Protein AF-F3FY98-F1 (afdb_monomer)

InterPro domains:
  IPR042099 ANL, N-terminal domain [G3DSA:3.40.50.12780] (1-54)

pLDDT: mean 89.07, std 10.2, range [47.06, 96.94]

Foldseek 3Di:
DDPPDFFDDDDPDDDPPDPDDPRHGGDPPKDKAFAAPVRDGDPPPDHGDIDIDD

Secondary structure (DSSP, 8-state):
---S--EE---S---TT-SS----EEPTT-EEEEE-TTSPBPPTT---EEEEE-

Mean predicted aligned error: 4.72 Å

Solvent-accessible surface area (backbone atoms only — not comparable to full-atom values): 3731 Å² total; per-residue (Å²): 140,77,63,102,72,53,58,48,54,92,79,89,75,84,64,88,86,55,93,64,83,71,75,60,42,56,38,90,83,44,42,71,44,44,19,49,97,86,71,43,79,51,61,89,97,49,87,58,50,83,45,79,48,112

Sequence (54 aa):
EASIWSIQYPLQQVDPAWRSIPYGKALDHQRFYVLDDALQVRPTWVAGQLYIGG

Structure (mmCIF, N/CA/C/O backbone):
data_AF-F3FY98-F1
#
_entry.id   AF-F3FY98-F1
#
loop_
_atom_site.group_PDB
_atom_site.id
_atom_site.type_symbol
_atom_site.label_atom_id
_atom_site.label_alt_id
_atom_site.label_comp_id
_atom_site.label_asym_id
_atom_site.label_entity_id
_atom_site.label_seq_id
_atom_site.pdbx_PDB_ins_code
_atom_site.Cartn_x
_atom_site.Cartn_y
_atom_site.Cartn_z
_atom_site.occupancy
_atom_site.B_iso_or_equiv
_atom_site.auth_seq_id
_atom_site.auth_comp_id
_atom_site.auth_asym_id
_atom_site.auth_atom_id
_atom_site.pdbx_PDB_model_num
ATOM 1 N N . GLU A 1 1 ? -1.608 14.126 7.795 1.00 47.06 1 GLU A N 1
ATOM 2 C CA . GLU A 1 1 ? -0.439 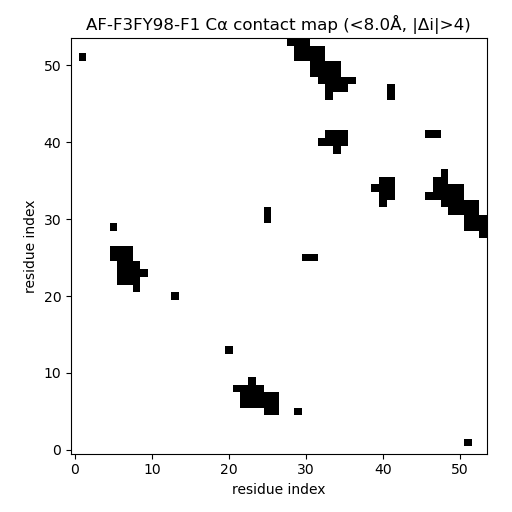14.853 7.266 1.00 47.06 1 GLU A CA 1
ATOM 3 C C . GLU A 1 1 ? 0.725 13.875 7.283 1.00 47.06 1 GLU A C 1
ATOM 5 O O . GLU A 1 1 ? 1.007 13.317 8.335 1.00 47.06 1 GLU A O 1
ATOM 10 N N . ALA A 1 2 ? 1.250 13.517 6.113 1.00 56.56 2 ALA A N 1
ATOM 11 C CA . ALA A 1 2 ? 2.332 12.545 5.959 1.00 56.56 2 ALA A CA 1
ATOM 12 C C . ALA A 1 2 ? 3.640 13.289 5.666 1.00 56.56 2 ALA A C 1
ATOM 14 O O . ALA A 1 2 ? 3.611 14.435 5.215 1.00 56.56 2 ALA A O 1
ATOM 15 N N . SER A 1 3 ? 4.784 12.657 5.920 1.00 61.12 3 SER A N 1
ATOM 16 C CA . SER A 1 3 ? 6.073 13.183 5.459 1.00 61.12 3 SER A CA 1
ATOM 17 C C . SER A 1 3 ? 6.106 13.191 3.923 1.00 61.12 3 SER A C 1
ATOM 19 O O . SER A 1 3 ? 5.359 12.459 3.279 1.00 61.12 3 SER A O 1
ATOM 21 N N . ILE A 1 4 ? 6.963 14.023 3.316 1.00 69.25 4 ILE A N 1
ATOM 22 C CA . ILE A 1 4 ? 7.046 14.183 1.845 1.00 69.25 4 ILE A CA 1
ATOM 23 C C . ILE A 1 4 ? 7.211 12.824 1.131 1.00 69.25 4 ILE A C 1
ATOM 25 O O . ILE A 1 4 ? 6.700 12.640 0.029 1.00 69.25 4 ILE A O 1
ATOM 29 N N . TRP A 1 5 ? 7.855 11.856 1.792 1.00 75.31 5 TRP A N 1
ATOM 30 C CA . TRP A 1 5 ? 7.929 10.463 1.360 1.00 75.31 5 TRP A CA 1
ATOM 31 C C . TRP A 1 5 ? 7.486 9.539 2.493 1.00 75.31 5 TRP A C 1
ATOM 33 O O . TR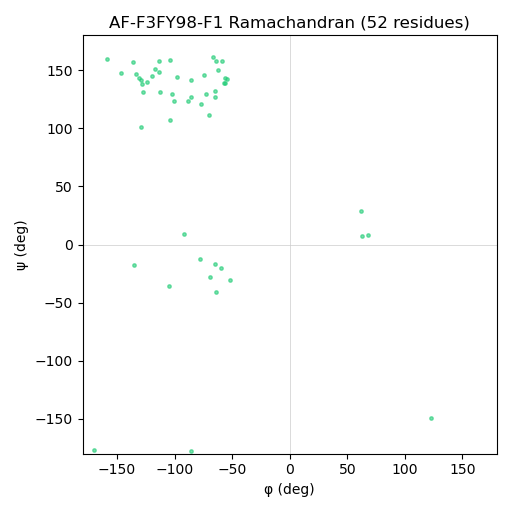P A 1 5 ? 7.972 9.667 3.617 1.00 75.31 5 TRP A O 1
ATOM 43 N N . SER A 1 6 ? 6.597 8.596 2.177 1.00 82.38 6 SER A N 1
ATOM 44 C CA . SER A 1 6 ? 6.018 7.664 3.158 1.00 82.38 6 SER A CA 1
ATOM 45 C C . SER A 1 6 ? 5.974 6.206 2.699 1.00 82.38 6 SER A C 1
ATOM 47 O O . SER A 1 6 ? 5.866 5.290 3.515 1.00 82.38 6 SER A O 1
ATOM 49 N N . ILE A 1 7 ? 6.099 5.976 1.392 1.00 88.25 7 ILE A N 1
ATOM 50 C CA . ILE A 1 7 ? 6.163 4.656 0.769 1.00 88.25 7 ILE A CA 1
ATOM 51 C C . ILE A 1 7 ? 7.349 4.636 -0.190 1.00 88.25 7 ILE A C 1
ATOM 53 O O . ILE A 1 7 ? 7.618 5.625 -0.871 1.00 88.25 7 ILE A O 1
ATOM 57 N N . GLN A 1 8 ? 8.024 3.491 -0.267 1.00 91.12 8 GLN A N 1
ATOM 58 C CA . GLN A 1 8 ? 9.065 3.235 -1.253 1.00 91.12 8 GLN A CA 1
ATOM 59 C C . GLN A 1 8 ? 8.906 1.867 -1.922 1.00 91.12 8 GLN A C 1
ATOM 61 O O . GLN A 1 8 ? 8.511 0.882 -1.291 1.00 91.12 8 GLN A O 1
ATOM 66 N N . TYR A 1 9 ? 9.294 1.791 -3.194 1.00 91.88 9 TYR A N 1
ATOM 67 C CA . TYR A 1 9 ? 9.445 0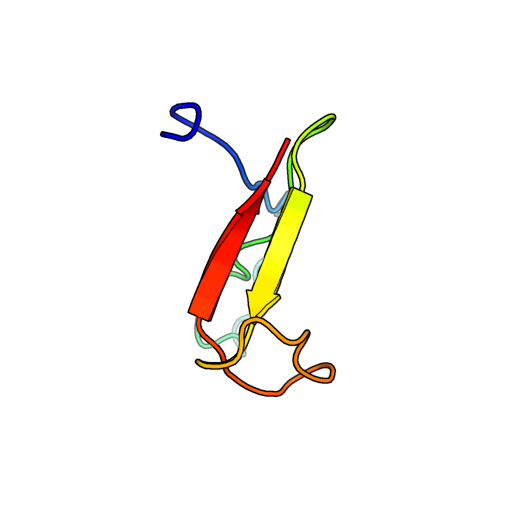.541 -3.932 1.00 91.88 9 TYR A CA 1
ATOM 68 C C . TYR A 1 9 ? 10.824 0.507 -4.607 1.00 91.88 9 TYR A C 1
ATOM 70 O O . TYR A 1 9 ? 11.014 1.166 -5.631 1.00 91.88 9 TYR A O 1
ATOM 78 N N . PRO A 1 10 ? 11.814 -0.208 -4.039 1.00 89.69 10 PRO A N 1
ATOM 79 C CA . PRO A 1 10 ? 13.138 -0.290 -4.640 1.00 89.69 10 PRO A CA 1
ATOM 80 C C . PRO A 1 10 ? 13.076 -1.126 -5.923 1.00 89.69 10 PRO A C 1
AT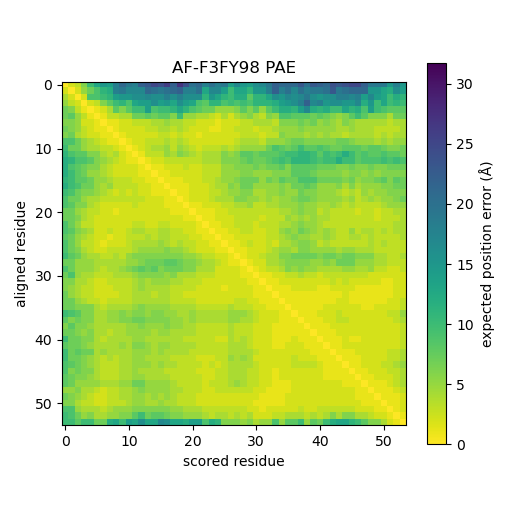OM 82 O O . PRO A 1 10 ? 12.863 -2.338 -5.884 1.00 89.69 10 PRO A O 1
ATOM 85 N N . LEU A 1 11 ? 13.263 -0.470 -7.067 1.00 89.44 11 LEU A N 1
ATOM 86 C CA . LEU A 1 11 ? 13.296 -1.116 -8.376 1.00 89.44 11 LEU A CA 1
ATOM 87 C C . LEU A 1 11 ? 14.702 -1.635 -8.688 1.00 89.44 11 LEU A C 1
ATOM 89 O O . LEU A 1 11 ? 15.664 -0.873 -8.668 1.00 89.44 11 LEU A O 1
ATOM 93 N N . GLN A 1 12 ? 14.807 -2.919 -9.034 1.00 89.44 12 GLN A N 1
ATOM 94 C CA . GLN A 1 12 ? 16.009 -3.499 -9.655 1.00 89.44 12 GLN A CA 1
ATOM 95 C C . GLN A 1 12 ? 15.795 -3.757 -11.151 1.00 89.44 12 GLN A C 1
ATOM 97 O O . GLN A 1 12 ? 16.699 -3.561 -11.957 1.00 89.44 12 GLN A O 1
ATOM 102 N N . GLN A 1 13 ? 14.578 -4.157 -11.523 1.00 91.81 13 GLN A N 1
ATOM 103 C CA . GLN A 1 13 ? 14.151 -4.393 -12.895 1.00 91.81 13 GLN A CA 1
ATOM 104 C C . GLN A 1 13 ? 12.672 -4.014 -13.028 1.00 91.81 13 GLN A C 1
ATOM 106 O O . GLN A 1 13 ? 11.904 -4.161 -12.076 1.00 91.81 13 GLN A O 1
ATOM 111 N N . VAL A 1 14 ? 12.280 -3.519 -14.203 1.00 93.19 14 VAL A N 1
ATOM 112 C CA . VAL A 1 14 ? 10.878 -3.254 -14.551 1.00 93.19 14 VAL A CA 1
ATOM 113 C C . VAL A 1 14 ? 10.382 -4.399 -15.423 1.00 93.19 14 VAL A C 1
ATOM 115 O O . VAL A 1 14 ? 10.981 -4.682 -16.460 1.00 93.19 14 VAL A O 1
ATOM 118 N N . ASP A 1 15 ? 9.302 -5.054 -15.004 1.00 93.31 15 ASP A N 1
ATOM 119 C CA . ASP A 1 15 ? 8.625 -6.061 -15.818 1.00 93.31 15 ASP A CA 1
ATOM 120 C C . ASP A 1 15 ? 7.777 -5.360 -16.900 1.00 93.31 15 ASP A C 1
ATOM 122 O O . ASP A 1 15 ? 6.880 -4.582 -16.556 1.00 93.31 15 ASP A O 1
ATOM 126 N N . PRO A 1 16 ? 8.021 -5.614 -18.200 1.00 94.31 16 PRO A N 1
ATOM 127 C CA . PRO A 1 16 ? 7.235 -5.029 -19.286 1.00 94.31 16 PRO A CA 1
ATOM 128 C C . PRO A 1 16 ? 5.740 -5.374 -19.243 1.00 94.31 16 PRO A C 1
ATOM 130 O O . PRO A 1 16 ? 4.942 -4.676 -19.865 1.00 94.31 16 PRO A O 1
ATOM 133 N N . ALA A 1 17 ? 5.345 -6.439 -18.538 1.00 96.06 17 ALA A N 1
ATOM 134 C CA . ALA A 1 17 ? 3.946 -6.821 -18.373 1.00 96.06 17 ALA A CA 1
ATOM 135 C C . ALA A 1 17 ? 3.205 -5.969 -17.328 1.00 96.06 17 ALA A C 1
ATOM 137 O O . ALA A 1 17 ? 1.974 -6.026 -17.239 1.00 96.06 17 ALA A O 1
ATOM 138 N N . TRP A 1 18 ? 3.915 -5.184 -16.512 1.00 94.12 18 TRP A N 1
ATOM 139 C CA . TRP A 1 18 ? 3.279 -4.347 -15.504 1.00 94.12 18 TRP A CA 1
ATOM 140 C C . TRP A 1 18 ? 2.564 -3.159 -16.131 1.00 94.12 18 TRP A C 1
ATOM 142 O O . TRP A 1 18 ? 3.135 -2.358 -16.866 1.00 94.12 18 TRP A O 1
ATOM 152 N N . ARG A 1 19 ? 1.301 -2.983 -15.743 1.00 94.88 19 ARG A N 1
ATOM 153 C CA . ARG A 1 19 ? 0.517 -1.806 -16.126 1.00 94.88 19 ARG A CA 1
ATOM 154 C C . ARG A 1 19 ? 1.018 -0.521 -15.453 1.00 94.88 19 ARG A C 1
ATOM 156 O O . ARG A 1 19 ? 0.827 0.564 -15.993 1.00 94.88 19 ARG A O 1
ATOM 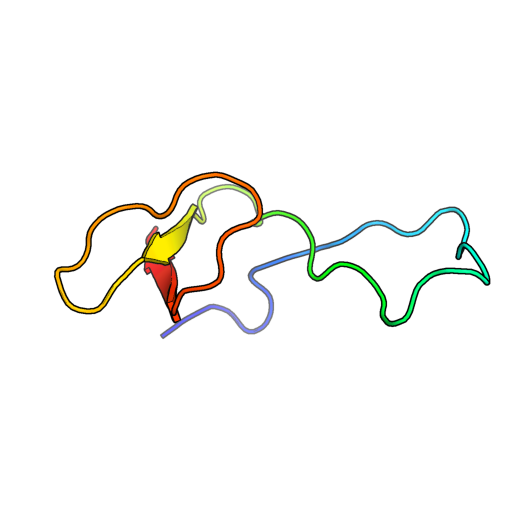163 N N . SER A 1 20 ? 1.622 -0.636 -14.272 1.00 93.69 20 SER A N 1
ATOM 164 C CA . SER A 1 20 ? 2.219 0.468 -13.518 1.00 93.69 20 SER A CA 1
ATOM 165 C C . SER A 1 20 ? 3.246 -0.060 -12.516 1.00 93.69 20 SER A C 1
ATOM 167 O O . SER A 1 20 ? 3.177 -1.219 -12.107 1.00 93.69 20 SER A O 1
ATOM 169 N N . ILE A 1 21 ? 4.159 0.804 -12.068 1.00 92.88 21 ILE A N 1
ATOM 170 C CA . ILE A 1 21 ? 5.091 0.479 -10.983 1.00 92.88 21 ILE A CA 1
ATOM 171 C C . ILE A 1 21 ? 4.303 0.268 -9.677 1.00 92.88 21 ILE A C 1
ATOM 173 O O . ILE A 1 21 ? 3.445 1.096 -9.354 1.00 92.88 21 ILE A O 1
ATOM 177 N N . PRO A 1 22 ? 4.560 -0.813 -8.918 1.00 91.94 22 PRO A N 1
ATOM 178 C CA . PRO A 1 22 ? 3.955 -1.008 -7.607 1.00 91.94 22 PRO A CA 1
ATOM 179 C C . PRO A 1 22 ? 4.269 0.155 -6.670 1.00 91.94 22 PRO A C 1
ATOM 181 O O . PRO A 1 22 ? 5.400 0.631 -6.620 1.00 91.94 22 PRO A O 1
ATOM 184 N N . TYR A 1 23 ? 3.275 0.590 -5.897 1.00 90.31 23 TYR A N 1
ATOM 185 C CA . TYR A 1 23 ? 3.448 1.764 -5.044 1.00 90.31 23 TYR A CA 1
ATOM 186 C C . TYR A 1 23 ? 4.516 1.530 -3.971 1.00 90.31 23 TYR A C 1
ATOM 188 O O . TYR A 1 23 ? 5.372 2.382 -3.767 1.00 90.31 23 TYR A O 1
ATOM 196 N N . GLY A 1 24 ? 4.524 0.333 -3.373 1.00 92.00 24 GLY A N 1
ATOM 197 C CA . GLY A 1 24 ? 5.623 -0.156 -2.550 1.00 92.00 24 GLY A CA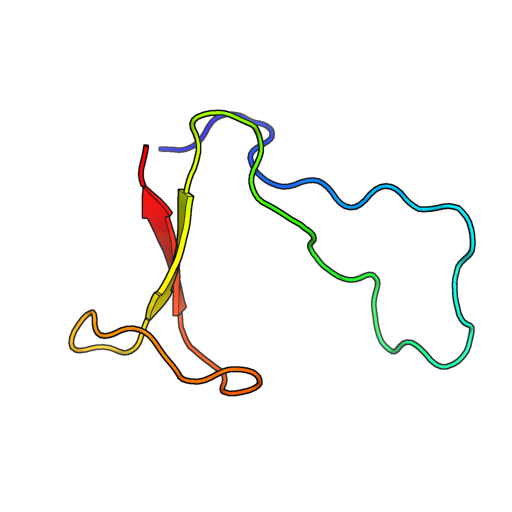 1
ATOM 198 C C . GLY A 1 24 ? 5.232 -0.529 -1.132 1.00 92.00 24 GLY A C 1
ATOM 199 O O . GLY A 1 24 ? 4.125 -1.002 -0.882 1.00 92.00 24 GLY A O 1
ATOM 200 N N . LYS A 1 25 ? 6.179 -0.359 -0.209 1.00 90.00 25 LYS A N 1
ATOM 201 C CA . LYS A 1 25 ? 6.010 -0.610 1.224 1.00 90.00 25 LYS A CA 1
ATOM 202 C C . LYS A 1 25 ? 6.195 0.680 2.011 1.00 90.00 25 LYS A C 1
ATOM 204 O O . LYS A 1 25 ? 6.945 1.559 1.588 1.00 90.00 25 LYS A O 1
ATOM 209 N N . ALA A 1 26 ? 5.518 0.763 3.152 1.00 91.00 26 ALA A N 1
ATOM 210 C CA . ALA A 1 26 ? 5.684 1.862 4.093 1.00 91.00 26 ALA A CA 1
ATOM 211 C C . ALA A 1 26 ? 7.153 1.996 4.519 1.00 91.00 26 ALA A C 1
ATOM 213 O O . ALA A 1 26 ? 7.850 0.987 4.665 1.00 91.00 26 ALA A O 1
ATOM 214 N N . LEU A 1 27 ? 7.606 3.235 4.701 1.00 88.62 27 LEU A N 1
ATOM 215 C CA . LEU A 1 27 ? 8.886 3.515 5.342 1.00 88.62 27 LEU A CA 1
ATOM 216 C C . LEU A 1 27 ? 8.850 3.118 6.821 1.00 88.62 27 LEU A C 1
ATOM 218 O O . LEU A 1 27 ? 7.780 2.970 7.418 1.00 88.62 27 LEU A O 1
ATOM 222 N N . ASP A 1 28 ? 10.032 2.965 7.412 1.00 85.69 28 ASP A N 1
ATOM 223 C CA . ASP A 1 28 ? 10.161 2.613 8.822 1.00 85.69 28 ASP A CA 1
ATOM 224 C C . ASP A 1 28 ? 9.381 3.587 9.713 1.00 85.69 28 ASP A C 1
ATOM 226 O O . ASP A 1 28 ? 9.311 4.791 9.458 1.00 85.69 28 ASP A O 1
ATOM 230 N N . HIS A 1 29 ? 8.770 3.035 10.763 1.00 84.94 29 HIS A N 1
ATOM 231 C CA . HIS A 1 29 ? 7.888 3.740 11.701 1.00 84.94 29 HIS A CA 1
ATOM 232 C C . HIS A 1 29 ? 6.605 4.331 11.094 1.00 84.94 29 HIS A C 1
ATOM 234 O O . HIS A 1 29 ? 5.847 4.985 11.805 1.00 84.94 29 HIS A O 1
ATOM 240 N N . GLN A 1 30 ? 6.303 4.045 9.827 1.00 86.50 30 GLN A N 1
ATOM 241 C CA . GLN A 1 30 ? 5.047 4.411 9.183 1.00 86.50 30 GLN A CA 1
ATOM 242 C C . GLN A 1 30 ? 4.241 3.155 8.856 1.00 86.50 30 GLN A C 1
ATOM 244 O O . GLN A 1 30 ? 4.776 2.076 8.601 1.00 86.50 30 GLN A O 1
ATOM 249 N N . ARG A 1 31 ? 2.919 3.277 8.884 1.00 89.31 31 ARG A N 1
ATOM 250 C CA . ARG A 1 31 ? 1.973 2.196 8.616 1.00 89.31 31 ARG A CA 1
ATOM 251 C C . ARG A 1 31 ? 0.975 2.654 7.572 1.00 89.31 31 ARG A C 1
ATOM 253 O O . ARG A 1 31 ? 0.480 3.776 7.613 1.00 89.31 31 ARG A O 1
ATOM 260 N N . PHE A 1 32 ? 0.671 1.756 6.646 1.00 91.38 32 PHE A N 1
ATOM 261 C CA . PHE A 1 32 ? -0.321 1.981 5.608 1.00 91.38 32 PHE A CA 1
ATOM 262 C C . PHE A 1 32 ? -1.374 0.892 5.645 1.00 91.38 32 PHE A C 1
ATOM 264 O O . PHE A 1 32 ? -1.059 -0.287 5.812 1.00 91.38 32 PHE A O 1
ATOM 271 N N . TYR A 1 33 ? -2.617 1.308 5.449 1.00 93.75 33 TYR A N 1
ATOM 272 C CA . TYR A 1 33 ? -3.778 0.441 5.471 1.00 93.75 33 TYR A CA 1
ATOM 273 C C . TYR A 1 33 ? -4.613 0.661 4.220 1.00 93.75 33 TYR A C 1
ATOM 275 O O . TYR A 1 33 ? -4.780 1.791 3.769 1.00 93.75 33 TYR A O 1
ATOM 283 N N . VAL A 1 34 ? -5.160 -0.427 3.686 1.00 95.62 34 VAL A N 1
ATOM 284 C CA . VAL A 1 34 ? -6.215 -0.375 2.676 1.00 95.62 34 VAL A CA 1
ATOM 285 C C . VAL A 1 34 ? -7.512 -0.713 3.393 1.00 95.62 34 VAL A C 1
ATOM 287 O O . VAL A 1 34 ? -7.697 -1.859 3.810 1.00 95.62 34 VAL A O 1
ATOM 290 N N . LEU A 1 35 ? -8.361 0.292 3.596 1.00 96.94 35 LEU A N 1
ATOM 291 C CA . LEU A 1 35 ? -9.596 0.168 4.368 1.00 96.94 35 LEU A CA 1
ATOM 292 C C . LEU A 1 35 ? -10.837 0.350 3.484 1.00 96.94 35 LEU A C 1
ATOM 294 O O . LEU A 1 35 ? -10.762 0.946 2.408 1.00 96.94 35 LEU A O 1
ATOM 298 N N . ASP A 1 36 ? -11.976 -0.173 3.929 1.00 96.12 36 ASP A N 1
ATOM 299 C CA . ASP A 1 36 ? -13.292 0.241 3.425 1.00 96.12 36 ASP A CA 1
ATOM 300 C C . ASP A 1 36 ? -13.839 1.472 4.166 1.00 96.12 36 ASP A C 1
ATOM 302 O O . ASP A 1 36 ? -13.205 2.032 5.062 1.00 96.12 36 ASP A O 1
ATOM 306 N N . ASP A 1 37 ? -15.051 1.877 3.789 1.00 94.81 37 ASP A N 1
ATOM 307 C CA . ASP A 1 37 ? -15.766 3.020 4.361 1.00 94.81 37 ASP A CA 1
ATOM 308 C C . ASP A 1 37 ? -16.139 2.818 5.841 1.00 94.81 37 ASP A C 1
ATOM 310 O O . ASP A 1 37 ? -16.427 3.785 6.544 1.00 94.81 37 ASP A O 1
ATOM 314 N N . ALA A 1 38 ? -16.105 1.575 6.334 1.00 96.44 38 ALA A N 1
ATOM 315 C CA . ALA A 1 38 ? -16.292 1.239 7.742 1.00 96.44 38 ALA A CA 1
ATOM 316 C C . ALA A 1 38 ? -14.959 1.175 8.518 1.00 96.44 38 ALA A C 1
ATOM 318 O O . ALA A 1 38 ? -14.947 0.753 9.676 1.00 96.44 38 ALA A O 1
ATOM 319 N N . LEU A 1 39 ? -13.848 1.603 7.902 1.00 94.81 39 LEU A N 1
ATOM 320 C CA . LEU A 1 39 ? -12.484 1.576 8.443 1.00 94.81 39 LEU A CA 1
ATOM 321 C C . LEU A 1 39 ? -11.960 0.164 8.756 1.00 94.81 39 LEU A C 1
ATOM 323 O O . LEU A 1 39 ? -11.101 -0.009 9.624 1.00 94.81 39 LEU A O 1
ATOM 327 N N . GLN A 1 40 ? -12.436 -0.855 8.038 1.00 96.62 40 GLN A N 1
ATOM 328 C CA . GLN A 1 40 ? -11.973 -2.234 8.190 1.00 96.62 40 GLN A CA 1
ATOM 329 C C . GLN A 1 40 ? -10.935 -2.599 7.131 1.00 96.62 40 GLN A C 1
ATOM 331 O O . GLN A 1 40 ? -11.019 -2.171 5.981 1.00 96.62 40 GLN A O 1
ATOM 336 N N . VAL A 1 41 ? -9.948 -3.417 7.512 1.00 96.31 41 VAL A N 1
ATOM 337 C CA . VAL A 1 41 ? -8.882 -3.860 6.600 1.00 96.31 41 VAL A CA 1
ATOM 338 C C . VAL A 1 41 ? -9.458 -4.724 5.484 1.00 96.31 41 VAL A C 1
ATOM 340 O O . VAL A 1 41 ? -10.123 -5.731 5.733 1.00 96.31 41 VAL A O 1
ATOM 343 N N . ARG A 1 42 ? -9.152 -4.355 4.240 1.00 96.88 42 ARG A N 1
ATOM 344 C CA . ARG A 1 42 ? -9.528 -5.143 3.066 1.00 96.88 42 ARG A CA 1
ATOM 345 C C . ARG A 1 42 ? -8.649 -6.390 2.929 1.00 96.88 42 ARG A C 1
ATOM 347 O O . ARG A 1 42 ? -7.449 -6.330 3.210 1.00 96.88 42 ARG A O 1
ATOM 354 N N . PRO A 1 43 ? -9.205 -7.510 2.432 1.00 96.38 43 PRO A N 1
ATOM 355 C CA . PRO A 1 43 ? -8.407 -8.665 2.042 1.00 96.38 43 PRO A CA 1
ATOM 356 C C . PRO A 1 43 ? -7.371 -8.317 0.966 1.00 96.38 43 PRO A C 1
ATOM 358 O O . PRO A 1 43 ? -7.529 -7.363 0.200 1.00 96.38 43 PRO A O 1
ATOM 361 N N . THR A 1 44 ? -6.323 -9.134 0.867 1.00 94.75 44 THR A N 1
ATOM 362 C CA . THR A 1 44 ? -5.286 -8.971 -0.157 1.00 94.75 44 THR A CA 1
ATOM 363 C C . THR A 1 44 ? -5.898 -8.976 -1.560 1.00 94.75 44 THR A C 1
ATOM 365 O O . THR A 1 44 ? -6.785 -9.777 -1.848 1.00 94.75 44 THR A O 1
ATOM 368 N N . TRP A 1 45 ? -5.399 -8.092 -2.429 1.00 93.19 45 TRP A N 1
ATOM 369 C CA . TRP A 1 45 ? -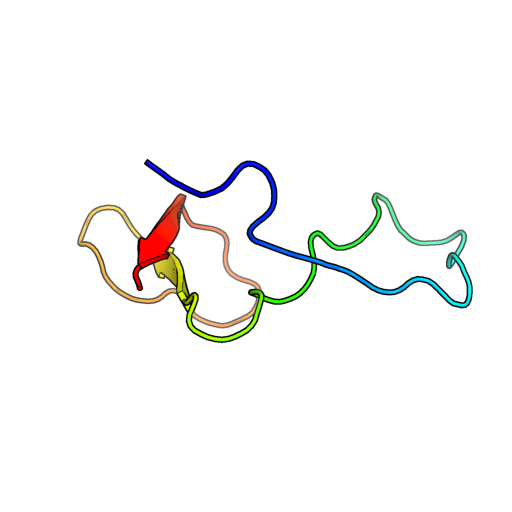5.860 -7.898 -3.813 1.00 93.19 45 TRP A CA 1
ATOM 370 C C . TRP A 1 45 ? -7.260 -7.304 -3.974 1.00 93.19 45 TRP A C 1
ATOM 372 O O . TRP A 1 45 ? -7.751 -7.201 -5.097 1.00 93.19 45 TRP A O 1
ATOM 382 N N . VAL A 1 46 ? -7.885 -6.851 -2.887 1.00 96.12 46 VAL A N 1
ATOM 383 C CA . VAL A 1 46 ? -9.168 -6.158 -2.952 1.00 96.12 46 VAL A CA 1
ATOM 384 C C . VAL A 1 46 ? -8.956 -4.656 -2.799 1.00 96.12 46 VAL A C 1
ATOM 386 O O . VAL A 1 46 ? -8.294 -4.202 -1.868 1.00 96.12 46 VAL A O 1
ATOM 389 N N . ALA A 1 47 ? -9.525 -3.879 -3.721 1.00 95.00 47 ALA A N 1
ATOM 390 C CA . ALA A 1 47 ? -9.425 -2.425 -3.690 1.00 95.00 47 ALA A CA 1
ATOM 391 C C . ALA A 1 47 ? -10.079 -1.829 -2.427 1.00 95.00 47 ALA A C 1
ATOM 393 O O . ALA A 1 47 ? -11.046 -2.376 -1.884 1.00 95.00 47 ALA A O 1
ATOM 394 N N . GLY A 1 48 ? -9.543 -0.689 -1.995 1.00 94.94 48 GLY A N 1
ATOM 395 C CA . GLY A 1 48 ? -10.020 0.111 -0.872 1.00 94.94 48 GLY A CA 1
ATOM 396 C C . GLY A 1 48 ? -9.310 1.463 -0.829 1.00 94.94 48 GLY A C 1
ATOM 397 O O . GLY A 1 48 ? -8.498 1.777 -1.702 1.00 94.94 48 GLY A O 1
ATOM 398 N N . GLN A 1 49 ? -9.620 2.257 0.186 1.00 95.38 49 GLN A N 1
ATOM 399 C CA . GLN A 1 49 ? -9.030 3.572 0.407 1.00 95.38 49 GLN A CA 1
ATOM 400 C C . GLN A 1 49 ? -7.713 3.451 1.180 1.00 95.38 49 GLN A C 1
ATOM 402 O O . GLN A 1 49 ? -7.584 2.623 2.083 1.00 95.38 49 GLN A O 1
ATOM 407 N N . LEU A 1 50 ? -6.724 4.271 0.819 1.00 92.31 50 LEU A N 1
ATOM 408 C CA . LEU A 1 50 ? -5.404 4.249 1.442 1.00 92.31 50 LEU A CA 1
ATOM 409 C C . LEU A 1 50 ? -5.365 5.176 2.662 1.00 92.31 50 LEU A C 1
ATOM 411 O O . LEU A 1 50 ? -5.588 6.378 2.537 1.00 92.31 50 LEU A O 1
ATOM 415 N N . TYR A 1 51 ? -5.014 4.623 3.820 1.00 91.88 51 TYR A N 1
ATOM 416 C CA . TYR A 1 51 ? -4.856 5.353 5.077 1.00 91.88 51 TYR A CA 1
ATOM 417 C C . TYR A 1 51 ? -3.431 5.232 5.602 1.00 91.88 51 TYR A C 1
ATOM 419 O O . TYR A 1 51 ? -2.802 4.180 5.482 1.00 91.88 51 TYR A O 1
ATOM 427 N N . ILE A 1 52 ? -2.951 6.308 6.222 1.00 89.62 52 ILE A N 1
ATOM 428 C CA . ILE A 1 52 ? -1.612 6.414 6.809 1.00 89.62 52 ILE A CA 1
ATOM 429 C C . ILE A 1 52 ? -1.768 6.519 8.322 1.00 89.62 52 ILE A C 1
ATOM 431 O O . ILE A 1 52 ? -2.556 7.330 8.805 1.00 89.62 52 ILE A O 1
ATOM 435 N N . GLY A 1 53 ? -1.017 5.710 9.060 1.00 83.00 53 GLY A N 1
ATOM 436 C CA . GLY A 1 53 ? -0.898 5.781 10.513 1.00 83.00 53 GLY A CA 1
ATOM 437 C C . GLY A 1 53 ? 0.558 5.627 10.940 1.00 83.00 53 GLY A C 1
ATOM 438 O O . GLY A 1 53 ? 1.368 5.071 10.205 1.00 83.00 53 GLY A O 1
ATOM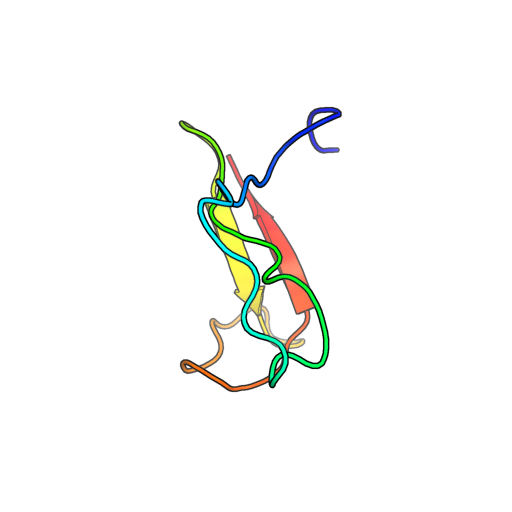 439 N N . GLY A 1 54 ? 0.911 6.116 12.120 1.00 71.44 54 GLY A N 1
ATOM 440 C CA . GLY A 1 54 ? 2.302 6.205 12.567 1.00 71.44 54 GLY A CA 1
ATOM 441 C C . GLY A 1 54 ? 2.415 7.252 13.645 1.00 71.44 54 GLY A C 1
ATOM 442 O O . GLY A 1 54 ? 1.942 8.376 13.376 1.00 71.44 54 GLY A O 1
#

Organism: NCBI:txid629262

Radius of gyration: 12.99 Å; Cα contacts (8 Å, |Δi|>4): 60; chains: 1; bounding box: 32×24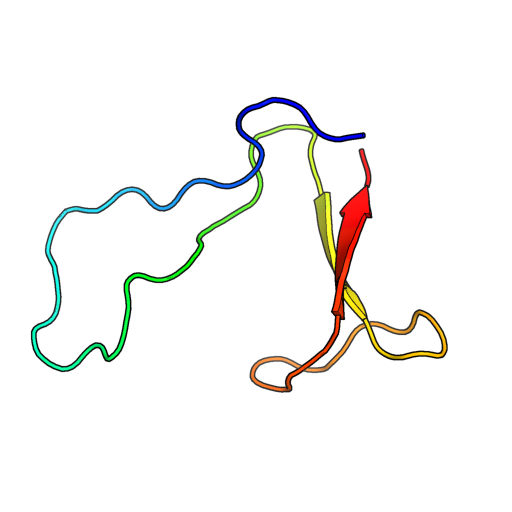×32 Å

Nearest PDB structures (foldseek):
  5es8-assembly1_A  TM=8.725E-01  e=4.592E-02  Brevibacillus parabrevis
  5es8-assembly2_B  TM=8.695E-01  e=5.625E-02  Brevibacillus parabrevis
  8p5o-assembly1_A  TM=9.953E-01  e=1.660E-01  Aneurinibacillus migulanus
  2v7b-assembly2_B  TM=8.399E-01  e=3.265E-01  Paraburkholderia xenovorans LB400
  8r2q-assembly1_A  TM=8.490E-01  e=5.609E-01  Mycobacterium tuberculosis H37Rv